Protein AF-A0AAJ2GYQ5-F1 (afdb_monomer_lite)

Foldseek 3Di:
DPVLLVVLVCLLVVLVVCLVVCCVPQVRCVDPVNVVSVVSNVVSVVSNVVCQVPPPDHPDPPCVCVDPVVVVVVVLVVVVVCVVVVCLVVVLVCCCVVVVDDPVVSVVVNVVVVVVCVVCVVVLVVCVVVDPVVVVSVVVVVD

Organism: NCBI:txid1538159

Structure (mmCIF, N/CA/C/O backbone):
data_AF-A0AAJ2GYQ5-F1
#
_entry.id   AF-A0AAJ2GYQ5-F1
#
loop_
_atom_site.group_PDB
_atom_site.id
_atom_site.type_symbol
_atom_site.label_atom_id
_atom_site.label_alt_id
_atom_site.label_comp_id
_atom_site.label_asym_id
_atom_site.label_entity_id
_atom_site.label_seq_id
_atom_site.pdbx_PDB_ins_code
_atom_site.Cartn_x
_atom_site.Cartn_y
_atom_site.Cartn_z
_atom_site.occupancy
_atom_site.B_iso_or_equiv
_atom_site.auth_seq_id
_atom_site.auth_comp_id
_atom_site.auth_asym_id
_atom_site.auth_atom_id
_atom_site.pdbx_PDB_model_num
ATOM 1 N N . ILE A 1 1 ? -6.997 8.393 22.843 1.00 63.19 1 ILE A N 1
ATOM 2 C CA . ILE A 1 1 ? -6.495 7.799 21.579 1.00 63.19 1 ILE A CA 1
ATOM 3 C C . ILE A 1 1 ? -5.819 6.484 21.944 1.00 63.19 1 ILE A C 1
ATOM 5 O O . ILE A 1 1 ? -5.007 6.488 22.861 1.00 63.19 1 ILE A O 1
ATOM 9 N N . ASP A 1 2 ? -6.197 5.369 21.318 1.00 78.94 2 ASP A N 1
ATOM 10 C CA . ASP A 1 2 ? -5.675 4.031 21.643 1.00 78.94 2 ASP A CA 1
ATOM 11 C C . ASP A 1 2 ? -4.278 3.803 21.036 1.00 78.94 2 ASP A C 1
ATOM 13 O O . ASP A 1 2 ? -4.109 3.121 20.031 1.00 78.94 2 ASP A O 1
ATOM 17 N N . TRP A 1 3 ? -3.252 4.413 21.632 1.00 81.00 3 TRP A N 1
ATOM 18 C CA . TRP A 1 3 ? -1.881 4.382 21.103 1.00 81.00 3 TRP A CA 1
ATOM 19 C C . TRP A 1 3 ? -1.329 2.961 20.911 1.00 81.00 3 TRP A C 1
ATOM 21 O O . TRP A 1 3 ? -0.542 2.703 20.003 1.00 81.00 3 TRP A O 1
ATOM 31 N N . LEU A 1 4 ? -1.778 2.021 21.744 1.00 83.56 4 LEU A N 1
ATOM 32 C CA . LEU A 1 4 ? -1.356 0.625 21.6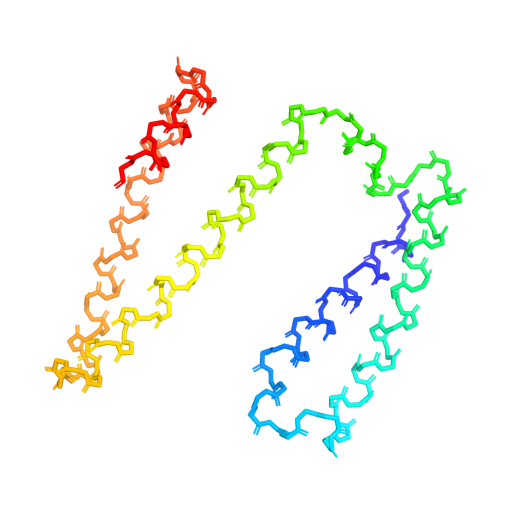95 1.00 83.56 4 LEU A CA 1
ATOM 33 C C . LEU A 1 4 ? -2.037 -0.127 20.540 1.00 83.56 4 LEU A C 1
ATOM 35 O O . LEU A 1 4 ? -1.386 -0.916 19.854 1.00 83.56 4 LEU A O 1
ATOM 39 N N . GLY A 1 5 ? -3.311 0.164 20.260 1.00 83.88 5 GLY A N 1
ATOM 40 C CA . GLY A 1 5 ? -3.981 -0.281 19.034 1.00 83.88 5 GLY A CA 1
ATOM 41 C C . GLY A 1 5 ? -3.292 0.236 17.765 1.00 83.88 5 GLY A C 1
ATOM 42 O O . GLY A 1 5 ? -3.093 -0.523 16.820 1.00 83.88 5 GLY A O 1
ATOM 43 N N . LEU A 1 6 ? -2.849 1.499 17.763 1.00 86.88 6 LEU A N 1
ATOM 44 C CA . LEU A 1 6 ? -2.128 2.085 16.626 1.00 86.88 6 LEU A CA 1
ATOM 45 C C . LEU A 1 6 ? -0.762 1.419 16.410 1.00 86.88 6 LEU A C 1
ATOM 47 O O . LEU A 1 6 ? -0.425 1.043 15.290 1.00 86.88 6 LEU A O 1
ATOM 51 N N . ALA A 1 7 ? 0.011 1.247 17.486 1.00 89.44 7 ALA A N 1
ATOM 52 C CA . ALA A 1 7 ? 1.333 0.629 17.423 1.00 89.44 7 ALA A CA 1
ATOM 53 C C . ALA A 1 7 ? 1.260 -0.842 16.984 1.00 89.44 7 ALA A C 1
ATOM 55 O O . ALA A 1 7 ? 2.035 -1.267 16.131 1.00 89.44 7 ALA A O 1
ATOM 56 N N . SER A 1 8 ? 0.301 -1.607 17.517 1.00 89.38 8 SER A N 1
ATOM 57 C CA . SER A 1 8 ? 0.092 -3.008 17.119 1.00 89.38 8 SER A CA 1
ATOM 58 C C . SER A 1 8 ? -0.361 -3.142 15.663 1.00 89.38 8 SER A C 1
ATOM 60 O O . SER A 1 8 ? 0.131 -4.024 14.967 1.00 89.38 8 SER A O 1
ATOM 62 N N . MET A 1 9 ? -1.216 -2.238 15.168 1.00 90.81 9 MET A N 1
ATOM 63 C CA . MET A 1 9 ? -1.588 -2.175 13.750 1.00 90.81 9 MET A CA 1
ATOM 64 C C . MET A 1 9 ? -0.375 -1.903 12.855 1.00 90.81 9 MET A C 1
ATOM 66 O O . MET A 1 9 ? -0.170 -2.608 11.870 1.00 90.81 9 MET A O 1
ATOM 70 N N . ALA A 1 10 ? 0.418 -0.882 13.191 1.00 91.38 10 ALA A N 1
ATOM 71 C CA . ALA A 1 10 ? 1.586 -0.496 12.409 1.00 91.38 10 ALA A CA 1
ATOM 72 C C . ALA A 1 10 ? 2.626 -1.625 12.357 1.00 91.38 10 ALA A C 1
ATOM 74 O O . ALA A 1 10 ? 3.139 -1.932 11.284 1.00 91.38 10 ALA A O 1
ATOM 75 N N . LEU A 1 11 ? 2.882 -2.282 13.494 1.00 93.25 11 LEU A N 1
ATOM 76 C CA . LEU A 1 11 ? 3.779 -3.435 13.564 1.00 93.25 11 LEU A CA 1
ATOM 77 C C . LEU A 1 11 ? 3.240 -4.628 12.776 1.00 93.25 11 LEU A C 1
ATOM 79 O O . LEU A 1 11 ? 3.977 -5.218 11.996 1.00 93.25 11 LEU A O 1
ATOM 83 N N . PHE A 1 12 ? 1.956 -4.961 12.926 1.00 93.38 12 PHE A N 1
ATOM 84 C CA . PHE A 1 12 ? 1.341 -6.059 12.184 1.00 93.38 12 PHE A CA 1
ATOM 85 C C . PHE A 1 12 ? 1.433 -5.847 10.667 1.00 93.38 12 PHE A C 1
ATOM 87 O O . PHE A 1 12 ? 1.945 -6.713 9.960 1.00 93.38 12 PHE A O 1
ATOM 94 N N . LEU A 1 13 ? 0.968 -4.695 10.172 1.00 93.62 13 LEU A N 1
ATOM 95 C CA . LEU A 1 13 ? 0.959 -4.398 8.738 1.00 93.62 13 LEU A CA 1
ATOM 96 C C . LEU A 1 13 ? 2.376 -4.241 8.178 1.00 93.62 13 LEU A C 1
ATOM 98 O O . LEU A 1 13 ? 2.645 -4.729 7.085 1.00 93.62 13 LEU A O 1
ATOM 102 N N . GLY A 1 14 ? 3.288 -3.620 8.932 1.00 93.31 14 GLY A N 1
ATOM 103 C CA . GLY A 1 14 ? 4.686 -3.465 8.531 1.00 93.31 14 GLY A CA 1
ATOM 104 C C . GLY A 1 14 ? 5.422 -4.801 8.437 1.00 93.31 14 GLY A C 1
ATOM 105 O O . GLY A 1 14 ? 6.084 -5.064 7.436 1.00 93.31 14 GLY A O 1
ATOM 106 N N . CYS A 1 15 ? 5.261 -5.682 9.431 1.00 93.25 15 CYS A N 1
ATOM 107 C CA . CYS A 1 15 ? 5.826 -7.031 9.379 1.00 93.25 15 CYS A CA 1
ATOM 108 C C . CYS A 1 15 ? 5.221 -7.845 8.232 1.00 93.25 15 CYS A C 1
ATOM 110 O O . CYS A 1 15 ? 5.959 -8.511 7.513 1.00 93.25 15 CYS A O 1
ATOM 112 N N . LEU A 1 16 ? 3.901 -7.772 8.028 1.00 92.56 16 LEU A N 1
ATOM 113 C CA . LEU A 1 16 ? 3.234 -8.474 6.932 1.00 92.56 16 LEU A CA 1
ATOM 114 C C . LEU A 1 16 ? 3.759 -8.014 5.567 1.00 92.56 16 LEU A C 1
ATOM 116 O O . LEU A 1 16 ? 4.071 -8.854 4.728 1.00 92.56 16 LEU A O 1
ATOM 120 N N . GLN A 1 17 ? 3.895 -6.701 5.363 1.00 92.12 17 GLN A N 1
ATOM 121 C CA . GLN A 1 17 ? 4.467 -6.147 4.139 1.00 92.12 17 GLN A CA 1
ATOM 122 C C . GLN A 1 17 ? 5.910 -6.628 3.933 1.00 92.12 17 GLN A C 1
ATOM 124 O O . GLN A 1 17 ? 6.232 -7.132 2.864 1.00 92.12 17 GLN A O 1
ATOM 129 N N . PHE A 1 18 ? 6.757 -6.548 4.963 1.00 91.06 18 PHE A N 1
ATOM 130 C CA . PHE A 1 18 ? 8.153 -6.984 4.883 1.00 91.06 18 PHE A CA 1
ATOM 131 C C . PHE A 1 18 ? 8.294 -8.466 4.503 1.00 91.06 18 PHE A C 1
ATOM 133 O O . PHE A 1 18 ? 9.101 -8.810 3.645 1.00 91.06 18 PHE A O 1
ATOM 14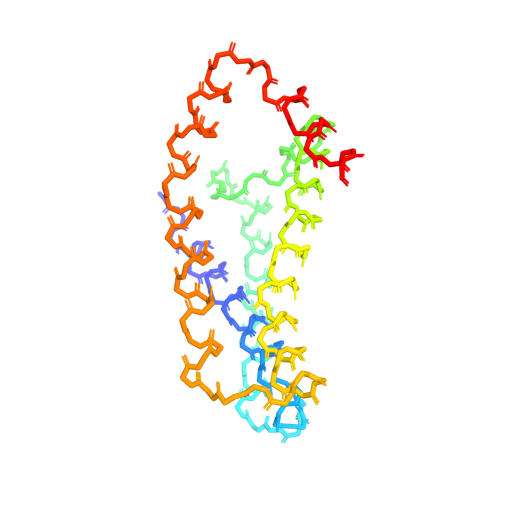0 N N . ILE A 1 19 ? 7.482 -9.340 5.106 1.00 90.38 19 ILE A N 1
ATOM 141 C CA . ILE A 1 19 ? 7.486 -10.780 4.805 1.00 90.38 19 ILE A CA 1
ATOM 142 C C . ILE A 1 19 ? 7.072 -11.038 3.352 1.00 90.38 19 ILE A C 1
ATOM 144 O O . ILE A 1 19 ? 7.631 -11.925 2.715 1.00 90.38 19 ILE A O 1
ATOM 148 N N . LEU A 1 20 ? 6.099 -10.289 2.825 1.00 89.62 20 LEU A N 1
ATOM 149 C CA . LEU A 1 20 ? 5.628 -10.457 1.448 1.00 89.62 20 LEU A CA 1
ATOM 150 C C . LEU A 1 20 ? 6.613 -9.903 0.412 1.00 89.62 20 LEU A C 1
ATOM 152 O O . LEU A 1 20 ? 6.785 -10.523 -0.635 1.00 89.62 20 LEU A O 1
ATOM 156 N N . ASP A 1 21 ? 7.260 -8.776 0.708 1.00 87.69 21 ASP A N 1
ATOM 157 C CA . ASP A 1 21 ? 8.209 -8.131 -0.204 1.00 87.69 21 ASP A CA 1
ATOM 158 C C . ASP A 1 21 ? 9.543 -8.896 -0.266 1.00 87.69 21 ASP A C 1
ATOM 160 O O . ASP A 1 21 ? 10.077 -9.134 -1.349 1.00 87.69 21 ASP A O 1
ATOM 164 N N . GLU A 1 22 ? 10.072 -9.319 0.886 1.00 87.12 22 GLU A N 1
ATOM 165 C CA . GLU A 1 22 ? 11.400 -9.939 0.985 1.00 87.12 22 GLU A CA 1
ATOM 166 C C . GLU A 1 22 ? 11.346 -11.481 1.020 1.00 87.12 22 GLU A C 1
ATOM 168 O O . GLU A 1 22 ? 12.333 -12.158 0.726 1.00 87.12 22 GLU A O 1
ATOM 173 N N . GLY A 1 23 ? 10.174 -12.061 1.301 1.00 85.38 23 GLY A N 1
ATOM 174 C CA . GLY A 1 23 ? 9.935 -13.508 1.329 1.00 85.38 23 GLY A CA 1
ATOM 175 C C . GLY A 1 23 ? 10.435 -14.255 0.092 1.00 85.38 23 GLY A C 1
ATOM 176 O O . GLY A 1 23 ? 11.232 -15.183 0.242 1.00 85.38 23 GLY A O 1
ATOM 177 N N . PRO A 1 24 ? 10.048 -13.838 -1.131 1.00 83.19 24 PRO A N 1
ATOM 178 C CA . PRO A 1 24 ? 10.508 -14.476 -2.363 1.00 83.19 24 PRO A CA 1
ATOM 179 C C . PRO A 1 24 ? 12.024 -14.410 -2.579 1.00 83.19 24 PRO A C 1
ATOM 181 O O . PRO A 1 24 ? 12.558 -15.201 -3.352 1.00 83.19 24 PRO A O 1
ATOM 184 N N . ARG A 1 25 ? 12.708 -13.452 -1.944 1.00 82.56 25 ARG A N 1
ATOM 185 C CA . ARG A 1 25 ? 14.135 -13.188 -2.138 1.00 82.56 25 ARG A CA 1
ATOM 186 C C . ARG A 1 25 ? 15.022 -13.938 -1.143 1.00 82.56 25 ARG A C 1
ATOM 188 O O . ARG A 1 25 ? 16.112 -14.346 -1.528 1.00 82.56 25 ARG A O 1
ATOM 195 N N . ASN A 1 26 ? 14.549 -14.142 0.089 1.00 81.69 26 ASN A N 1
ATOM 196 C CA . ASN A 1 26 ? 15.333 -14.715 1.192 1.00 81.69 26 ASN A CA 1
ATOM 197 C C . ASN A 1 26 ? 14.799 -16.087 1.653 1.00 81.69 26 ASN A C 1
ATOM 199 O O . ASN A 1 26 ? 14.772 -16.374 2.845 1.00 81.69 26 ASN A O 1
ATOM 203 N N . ASP A 1 27 ? 14.330 -16.931 0.727 1.00 82.44 27 ASP A N 1
ATOM 204 C CA . ASP A 1 27 ? 13.828 -18.286 1.028 1.00 82.44 27 ASP A CA 1
ATOM 205 C C . ASP A 1 27 ? 12.765 -18.330 2.154 1.00 82.44 27 ASP A C 1
ATOM 207 O O . ASP A 1 27 ? 12.676 -19.275 2.943 1.00 82.44 27 ASP A O 1
ATOM 211 N N . TRP A 1 28 ? 11.905 -17.307 2.212 1.00 83.31 28 TRP A N 1
ATOM 212 C CA . TRP A 1 28 ? 10.759 -17.222 3.120 1.00 83.31 28 TRP A CA 1
ATOM 213 C C . TRP A 1 28 ? 11.123 -17.434 4.600 1.00 83.31 28 TRP A C 1
ATOM 215 O O . TRP A 1 28 ? 11.764 -16.594 5.215 1.00 83.31 28 TRP A O 1
ATOM 225 N N . LEU A 1 29 ? 10.664 -18.531 5.209 1.00 78.00 29 LEU A N 1
ATOM 226 C CA . LEU A 1 29 ? 10.796 -18.802 6.645 1.00 78.00 29 LEU A CA 1
ATOM 227 C C . LEU A 1 29 ? 12.161 -19.383 7.031 1.00 78.00 29 LEU A C 1
ATOM 229 O O . LEU A 1 29 ? 12.407 -19.604 8.216 1.00 78.00 29 LEU A O 1
ATOM 233 N N . THR A 1 30 ? 13.022 -19.670 6.055 1.00 78.19 30 THR A N 1
ATOM 234 C CA . THR A 1 30 ? 14.373 -20.168 6.321 1.00 78.19 30 THR A CA 1
ATOM 235 C C . THR A 1 30 ? 15.290 -19.049 6.814 1.00 78.19 30 THR A C 1
ATOM 237 O O . THR A 1 30 ? 16.194 -19.308 7.608 1.00 78.19 30 THR A O 1
ATOM 240 N N . ASP A 1 31 ? 15.024 -17.803 6.420 1.00 86.12 31 ASP A N 1
ATOM 241 C CA . ASP A 1 31 ? 15.765 -16.645 6.903 1.00 86.12 31 ASP A CA 1
ATOM 242 C C . ASP A 1 31 ? 15.328 -16.227 8.319 1.00 86.12 31 ASP A C 1
ATOM 244 O O . ASP A 1 31 ? 14.142 -16.069 8.635 1.00 86.12 31 ASP A O 1
ATOM 248 N N . HIS A 1 32 ? 16.316 -16.018 9.192 1.00 84.69 32 HIS A N 1
ATOM 249 C CA . HIS A 1 32 ? 16.088 -15.647 10.587 1.00 84.69 32 HIS A CA 1
ATOM 250 C C . HIS A 1 32 ? 15.362 -14.304 10.740 1.00 84.69 32 HIS A C 1
ATOM 252 O O . HIS A 1 32 ? 14.559 -14.156 11.664 1.00 84.69 32 HIS A O 1
ATOM 258 N N . ALA A 1 33 ? 15.604 -13.332 9.857 1.00 85.00 33 ALA A N 1
ATOM 259 C CA . ALA A 1 33 ? 14.950 -12.030 9.914 1.00 85.00 33 ALA A CA 1
ATOM 260 C C . ALA A 1 33 ? 13.461 -12.136 9.561 1.00 85.00 33 ALA A C 1
ATOM 262 O O . ALA A 1 33 ? 12.627 -11.546 10.252 1.00 85.00 33 ALA A O 1
ATOM 263 N N . ILE A 1 34 ? 13.109 -12.930 8.544 1.00 87.44 34 ILE A N 1
ATOM 264 C CA . ILE A 1 34 ? 11.707 -13.155 8.159 1.00 87.44 34 ILE A CA 1
ATOM 265 C C . ILE A 1 34 ? 10.971 -13.939 9.245 1.00 87.44 34 ILE A C 1
ATOM 267 O O . ILE A 1 34 ? 9.840 -13.596 9.584 1.00 87.44 34 ILE A O 1
ATOM 271 N N . LEU A 1 35 ? 11.613 -14.943 9.847 1.00 88.81 35 LEU A N 1
ATOM 272 C CA . LEU A 1 35 ? 11.023 -15.708 10.945 1.00 88.81 35 LEU A CA 1
ATOM 273 C C . LEU A 1 35 ? 10.737 -14.813 12.164 1.00 88.81 35 LEU A C 1
ATOM 275 O O . LEU A 1 35 ? 9.642 -14.867 12.729 1.00 88.81 35 LEU A O 1
ATOM 279 N N . ILE A 1 36 ? 11.678 -13.937 12.541 1.00 89.69 36 ILE A N 1
ATOM 280 C CA . ILE A 1 36 ? 11.472 -12.957 13.621 1.00 89.69 36 ILE A CA 1
ATOM 281 C C . ILE A 1 36 ? 10.326 -11.999 13.268 1.00 89.69 36 ILE A C 1
ATOM 283 O O . ILE A 1 36 ? 9.432 -11.785 14.091 1.00 89.69 36 ILE A O 1
ATOM 287 N N . ALA A 1 37 ? 10.310 -11.460 12.044 1.00 89.81 37 ALA A N 1
ATOM 288 C CA . ALA A 1 37 ? 9.235 -10.588 11.574 1.00 89.81 37 ALA A CA 1
ATOM 289 C C . ALA A 1 37 ? 7.873 -11.301 11.578 1.00 89.81 37 ALA A C 1
ATOM 291 O O . ALA A 1 37 ? 6.869 -10.695 11.945 1.00 89.81 37 ALA A O 1
ATOM 292 N N . PHE A 1 38 ? 7.833 -12.592 11.245 1.00 91.00 38 PHE A N 1
ATOM 293 C CA . PHE A 1 38 ? 6.624 -13.410 11.285 1.00 91.00 38 PHE A CA 1
ATOM 294 C C . PHE A 1 38 ? 6.092 -13.561 12.710 1.00 91.00 38 PHE A C 1
ATOM 296 O O . PHE A 1 38 ? 4.911 -13.313 12.949 1.00 91.00 38 PHE A O 1
ATOM 303 N N . ILE A 1 39 ? 6.953 -13.882 13.681 1.00 92.75 39 ILE A N 1
ATOM 304 C CA . ILE A 1 39 ? 6.546 -13.989 15.090 1.00 92.75 39 ILE A CA 1
ATOM 305 C C . ILE A 1 39 ? 6.026 -12.641 15.605 1.00 92.75 39 ILE A C 1
ATOM 307 O O . ILE A 1 39 ? 4.939 -12.583 16.184 1.00 92.75 39 ILE A O 1
ATOM 311 N N . ILE A 1 40 ? 6.762 -11.549 15.364 1.00 92.81 40 ILE A N 1
ATOM 312 C CA . ILE A 1 40 ? 6.350 -10.198 15.780 1.00 92.81 40 ILE A CA 1
ATOM 313 C C . ILE A 1 40 ? 5.026 -9.813 15.114 1.00 92.81 40 ILE A C 1
ATOM 315 O O . ILE A 1 40 ? 4.135 -9.282 15.783 1.00 92.81 40 ILE A O 1
ATOM 319 N N . GLY A 1 41 ? 4.871 -10.118 13.825 1.00 92.75 41 GLY A N 1
ATOM 320 C CA . GLY A 1 41 ? 3.655 -9.877 13.059 1.00 92.75 41 GLY A CA 1
ATOM 321 C C . GLY A 1 41 ? 2.456 -10.626 13.633 1.00 92.75 41 GLY A C 1
ATOM 322 O O . GLY A 1 41 ? 1.421 -10.010 13.874 1.00 92.75 41 GLY A O 1
ATOM 323 N N . VAL A 1 42 ? 2.598 -11.921 13.936 1.00 93.62 42 VAL A N 1
ATOM 324 C CA . VAL A 1 42 ? 1.529 -12.745 14.527 1.00 93.62 42 VAL A CA 1
ATOM 325 C C . VAL A 1 42 ? 1.131 -12.231 15.911 1.00 93.62 42 VAL A C 1
ATOM 327 O O . VAL A 1 42 ? -0.057 -12.044 16.175 1.00 93.62 42 VAL A O 1
ATOM 330 N N . VAL A 1 43 ? 2.097 -11.940 16.789 1.00 93.69 43 VAL A N 1
ATOM 331 C CA . VAL A 1 43 ? 1.803 -11.402 18.130 1.00 93.69 43 VAL A CA 1
ATOM 332 C C . VAL A 1 43 ? 1.106 -10.043 18.027 1.00 93.69 43 VAL A C 1
ATOM 334 O O . VAL A 1 43 ? 0.092 -9.810 18.688 1.00 93.69 43 VAL A O 1
ATOM 337 N N . SER A 1 44 ? 1.599 -9.162 17.153 1.00 91.25 44 SER A N 1
ATOM 338 C CA . SER A 1 44 ? 1.006 -7.840 16.925 1.00 91.25 44 SER A CA 1
ATOM 339 C C . SER A 1 44 ? -0.402 -7.943 16.337 1.00 91.25 44 SER A C 1
ATOM 341 O O . SER A 1 44 ? -1.277 -7.184 16.749 1.00 91.25 44 SER A O 1
ATOM 343 N N . ALA A 1 45 ? -0.659 -8.914 15.452 1.00 91.12 45 ALA A N 1
ATOM 344 C CA . ALA A 1 45 ? -1.985 -9.186 14.899 1.00 91.12 45 ALA A CA 1
ATOM 345 C C . ALA A 1 45 ? -2.982 -9.566 15.997 1.00 91.12 45 ALA A C 1
ATOM 347 O O . ALA A 1 45 ? -4.064 -8.986 16.081 1.00 91.12 45 ALA A O 1
ATOM 348 N N . VAL A 1 46 ? -2.611 -10.509 16.872 1.00 91.81 46 VAL A N 1
ATOM 349 C CA . VAL A 1 46 ? -3.473 -10.962 17.975 1.00 91.81 46 VAL A CA 1
ATOM 350 C C . VAL A 1 46 ? -3.812 -9.797 18.905 1.00 91.81 46 VAL A C 1
ATOM 352 O O . VAL A 1 46 ? -4.982 -9.596 19.235 1.00 91.81 46 VAL A O 1
ATOM 355 N N . ILE A 1 47 ? -2.813 -8.987 19.274 1.00 88.38 47 ILE A N 1
ATOM 356 C CA . ILE A 1 47 ? -3.011 -7.795 20.111 1.00 88.38 47 ILE A CA 1
ATOM 357 C C . ILE A 1 47 ? -3.931 -6.786 19.411 1.00 88.38 47 ILE A C 1
ATOM 359 O O . ILE A 1 47 ? -4.852 -6.261 20.041 1.00 88.38 47 ILE A O 1
ATOM 363 N N . PHE A 1 48 ? -3.712 -6.540 18.117 1.00 87.88 48 PHE A N 1
ATOM 364 C CA . PHE A 1 48 ? -4.506 -5.612 17.320 1.00 87.88 48 PHE A CA 1
ATOM 365 C C . PHE A 1 48 ? -5.977 -6.043 17.238 1.00 87.88 48 PHE A C 1
ATOM 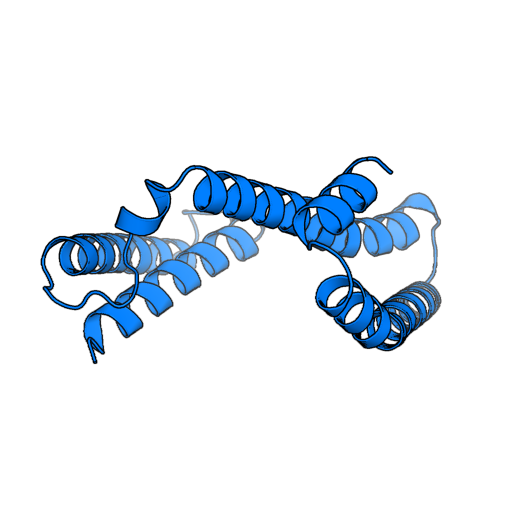367 O O . PHE A 1 48 ? -6.860 -5.256 17.584 1.00 87.88 48 PHE A O 1
ATOM 374 N N . PHE A 1 49 ? -6.260 -7.294 16.858 1.00 87.31 49 PHE A N 1
ATOM 375 C CA . PHE A 1 49 ? -7.634 -7.801 16.768 1.00 87.31 49 PHE A CA 1
ATOM 376 C C . PHE A 1 49 ? -8.320 -7.821 18.134 1.00 87.31 49 PHE A C 1
ATOM 378 O O . PHE A 1 49 ? -9.446 -7.336 18.257 1.00 87.31 49 PHE A O 1
ATOM 385 N N . TYR A 1 50 ? -7.636 -8.296 19.180 1.00 87.12 50 TYR A N 1
ATOM 386 C CA . TYR A 1 50 ? -8.179 -8.290 20.538 1.00 87.12 50 TYR A CA 1
ATOM 387 C C . TYR A 1 50 ? -8.578 -6.878 20.985 1.00 87.12 50 TYR A C 1
ATOM 389 O O . TYR A 1 50 ? -9.676 -6.665 21.511 1.00 87.12 50 TYR A O 1
ATOM 397 N N . ARG A 1 51 ? -7.714 -5.886 20.734 1.00 84.06 51 ARG A N 1
ATOM 398 C CA . ARG A 1 51 ? -7.978 -4.490 21.093 1.00 84.06 51 ARG A CA 1
ATOM 399 C C . ARG A 1 51 ? -9.101 -3.887 20.247 1.00 84.06 51 ARG A C 1
ATOM 401 O O . ARG A 1 51 ? -9.939 -3.171 20.787 1.00 84.06 51 ARG A O 1
ATOM 408 N N . CYS A 1 52 ? -9.158 -4.220 18.961 1.00 82.62 52 CYS A N 1
ATOM 409 C CA . CYS A 1 52 ? -10.183 -3.746 18.035 1.00 82.62 52 CYS A CA 1
ATOM 410 C C . CYS A 1 52 ? -11.602 -4.196 18.440 1.00 82.62 52 CYS A C 1
ATOM 412 O O . CYS A 1 52 ? -12.544 -3.418 18.304 1.00 82.62 52 CYS A O 1
ATOM 414 N N . PHE A 1 53 ? -11.752 -5.404 18.998 1.00 80.06 53 PHE A N 1
ATOM 415 C CA . PHE A 1 53 ? -13.047 -5.908 19.478 1.00 80.06 53 PHE A CA 1
ATOM 416 C C . PHE A 1 53 ? -13.389 -5.518 20.924 1.00 80.06 53 PHE A C 1
ATOM 418 O O . PHE A 1 53 ? -14.567 -5.399 21.250 1.00 80.06 53 PHE A O 1
ATOM 425 N N . THR A 1 54 ? -12.390 -5.328 21.790 1.00 78.88 54 THR A N 1
ATOM 426 C CA . THR A 1 54 ? -12.615 -5.112 23.234 1.00 78.88 54 THR A CA 1
ATOM 427 C C . THR A 1 54 ? -12.729 -3.632 23.614 1.00 78.88 54 THR A C 1
ATOM 429 O O . THR A 1 54 ? -13.385 -3.294 24.598 1.00 78.88 54 THR A O 1
ATOM 432 N N . ASN A 1 55 ? -12.072 -2.728 22.881 1.00 76.31 55 ASN A N 1
ATOM 433 C CA . ASN A 1 55 ? -11.971 -1.327 23.289 1.00 76.31 55 ASN A CA 1
ATOM 434 C C . ASN A 1 55 ? -13.244 -0.531 22.908 1.00 76.31 55 ASN A C 1
ATOM 436 O O . ASN A 1 55 ? -13.696 -0.657 21.772 1.00 76.31 55 ASN A O 1
ATOM 440 N N . PRO A 1 56 ? -13.810 0.332 23.784 1.00 64.88 56 PRO A N 1
ATOM 441 C CA . PRO A 1 56 ? -15.018 1.113 23.476 1.00 64.88 56 PRO A CA 1
ATOM 442 C C . PRO A 1 56 ? -14.833 2.148 22.358 1.00 64.88 56 PRO A C 1
ATOM 444 O O . PRO A 1 56 ? -15.792 2.503 21.680 1.00 64.88 56 PRO A O 1
ATOM 447 N N . ASN A 1 57 ? -13.600 2.630 22.164 1.00 68.31 57 ASN A N 1
ATOM 448 C CA . ASN A 1 57 ? -13.221 3.570 21.106 1.00 68.31 57 ASN A CA 1
ATOM 449 C C . ASN A 1 57 ? -12.073 2.978 20.268 1.00 68.31 57 ASN A C 1
ATOM 451 O O . ASN A 1 57 ? -10.927 3.422 20.405 1.00 68.31 57 ASN A O 1
ATOM 455 N N . PRO A 1 58 ? -12.341 1.946 19.448 1.00 70.81 58 PRO A N 1
ATOM 456 C CA . PRO A 1 58 ? -11.310 1.327 18.632 1.00 70.81 58 PRO A CA 1
ATOM 457 C C . PRO A 1 58 ? -10.891 2.286 17.511 1.00 70.81 58 PRO A C 1
ATOM 459 O O . PRO A 1 58 ? -11.723 2.992 16.942 1.00 70.81 58 PRO A O 1
ATOM 462 N N . ILE A 1 59 ? -9.598 2.302 17.171 1.00 71.81 59 ILE A N 1
ATOM 463 C CA . ILE A 1 59 ? -9.079 3.138 16.070 1.00 71.81 59 ILE A CA 1
ATOM 464 C C . ILE A 1 59 ? -9.687 2.722 14.732 1.00 71.81 59 ILE A C 1
ATOM 466 O O . ILE A 1 59 ? -10.049 3.570 13.921 1.00 71.81 59 ILE A O 1
ATOM 470 N N . ILE A 1 60 ? -9.814 1.414 14.512 1.00 73.81 60 ILE A N 1
ATOM 471 C CA . ILE A 1 60 ? -10.493 0.851 13.349 1.00 73.81 60 ILE A CA 1
ATOM 472 C C . ILE A 1 60 ? -11.792 0.233 13.835 1.00 73.81 60 ILE A C 1
ATOM 474 O O . ILE A 1 60 ? -11.786 -0.694 14.638 1.00 73.81 60 ILE A O 1
ATOM 478 N N . ASN A 1 61 ? -12.913 0.735 13.330 1.00 78.12 61 ASN A N 1
ATOM 479 C CA . ASN A 1 61 ? -14.213 0.156 13.613 1.00 78.12 61 ASN A CA 1
ATOM 480 C C . ASN A 1 61 ? -14.576 -0.855 12.517 1.00 78.12 61 ASN A C 1
ATOM 482 O O . ASN A 1 61 ? -15.125 -0.497 11.473 1.00 78.12 61 ASN A O 1
ATOM 486 N N . LEU A 1 62 ? -14.290 -2.136 12.765 1.00 77.69 62 LEU A N 1
ATOM 487 C CA . LEU A 1 62 ? -14.610 -3.228 11.834 1.00 77.69 62 LEU A CA 1
ATOM 488 C C . LEU A 1 62 ? -16.119 -3.370 11.569 1.00 77.69 62 LEU A C 1
ATOM 490 O O . LEU A 1 62 ? -16.516 -3.943 10.557 1.00 77.69 62 LEU A O 1
ATOM 494 N N . ARG A 1 63 ? -16.983 -2.800 12.422 1.00 76.44 63 ARG A N 1
ATOM 495 C CA . ARG A 1 63 ? -18.442 -2.828 12.241 1.00 76.44 63 ARG A CA 1
ATOM 496 C C . ARG A 1 63 ? -18.897 -2.012 11.022 1.00 76.44 63 ARG A C 1
ATOM 498 O O . ARG A 1 63 ? -19.989 -2.252 10.517 1.00 76.44 63 ARG A O 1
ATOM 505 N N . ILE A 1 64 ? -18.062 -1.106 10.497 1.00 79.81 64 ILE A N 1
ATOM 506 C CA . ILE A 1 64 ? -18.355 -0.333 9.275 1.00 79.81 64 ILE A CA 1
ATOM 507 C C . ILE A 1 64 ? -18.437 -1.248 8.039 1.00 79.81 64 ILE A C 1
ATOM 509 O O . ILE A 1 64 ? -19.248 -0.992 7.149 1.00 79.81 64 ILE A O 1
ATOM 513 N N . PHE A 1 65 ? -17.707 -2.371 8.020 1.00 79.62 65 PHE A N 1
ATOM 514 C CA . PHE A 1 65 ? -17.811 -3.387 6.961 1.00 79.62 65 PHE A CA 1
ATOM 515 C C . PHE A 1 65 ? -19.182 -4.084 6.903 1.00 79.62 65 PHE A C 1
ATOM 517 O O . PHE A 1 65 ? -19.499 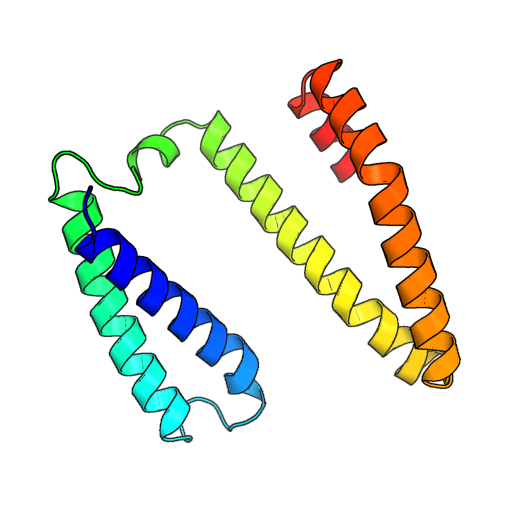-4.754 5.922 1.00 79.62 65 PHE A O 1
ATOM 524 N N . TYR A 1 66 ? -20.050 -3.901 7.902 1.00 81.69 66 TYR A N 1
ATOM 525 C CA . TYR A 1 66 ? -21.438 -4.354 7.796 1.00 81.69 66 TYR A CA 1
ATOM 526 C C . TYR A 1 66 ? -22.239 -3.536 6.765 1.00 81.69 66 TYR A C 1
ATOM 528 O O . TYR A 1 66 ? -23.220 -4.014 6.196 1.00 81.69 66 TYR A O 1
ATOM 536 N N . ASN A 1 67 ? -21.818 -2.301 6.475 1.00 87.88 67 ASN A N 1
ATOM 537 C CA . ASN A 1 67 ? -22.449 -1.486 5.449 1.00 87.88 67 ASN A CA 1
ATOM 538 C C . ASN A 1 67 ? -22.038 -1.977 4.052 1.00 87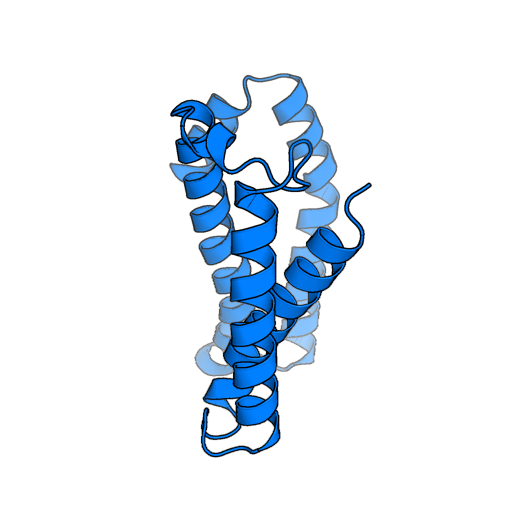.88 67 ASN A C 1
ATOM 540 O O . ASN A 1 67 ? -20.883 -1.851 3.646 1.00 87.88 67 ASN A O 1
ATOM 544 N N . ARG A 1 68 ? -23.012 -2.475 3.281 1.00 82.44 68 ARG A N 1
ATOM 545 C CA . ARG A 1 68 ? -22.800 -2.988 1.917 1.00 82.44 68 ARG A CA 1
ATOM 546 C C . ARG A 1 68 ? -22.106 -1.980 0.995 1.00 82.44 68 ARG A C 1
ATOM 548 O O . ARG A 1 68 ? -21.255 -2.383 0.209 1.00 82.44 68 ARG A O 1
ATOM 555 N N . ASN A 1 69 ? -22.420 -0.687 1.100 1.00 81.94 69 ASN A N 1
ATOM 556 C CA . ASN A 1 69 ? -21.768 0.341 0.279 1.00 81.94 69 ASN A CA 1
ATOM 557 C C . ASN A 1 69 ? -20.283 0.496 0.630 1.00 81.94 69 ASN A C 1
ATOM 559 O O . ASN A 1 69 ? -19.460 0.670 -0.269 1.00 81.94 69 ASN A O 1
ATOM 563 N N . PHE A 1 70 ? -19.938 0.410 1.918 1.00 84.19 70 PHE A N 1
ATOM 564 C CA . PHE A 1 70 ? -18.548 0.478 2.363 1.00 84.19 70 PHE A CA 1
ATOM 565 C C . PHE A 1 70 ? -17.775 -0.753 1.899 1.00 84.19 70 PHE A C 1
ATOM 567 O O . PHE A 1 70 ? -16.742 -0.604 1.263 1.00 84.19 70 PHE A O 1
ATOM 574 N N . SER A 1 71 ? -18.324 -1.952 2.101 1.00 85.94 71 SER A N 1
ATOM 575 C CA . SER A 1 71 ? -17.663 -3.198 1.697 1.00 85.94 71 SER A CA 1
ATOM 576 C C . SER A 1 71 ? -17.452 -3.302 0.190 1.00 85.94 71 SER A C 1
ATOM 578 O O . SER A 1 71 ? -16.367 -3.684 -0.239 1.00 85.94 71 SER A O 1
ATOM 580 N N . ILE A 1 72 ? -18.432 -2.892 -0.626 1.00 86.81 72 ILE A N 1
ATOM 581 C CA . ILE A 1 72 ? -18.243 -2.806 -2.084 1.00 86.81 72 ILE A CA 1
ATOM 582 C C . ILE A 1 72 ? -17.122 -1.815 -2.412 1.00 86.81 72 ILE A C 1
ATOM 584 O O . ILE A 1 72 ? -16.238 -2.142 -3.195 1.00 86.81 72 ILE A O 1
ATOM 588 N N . SER A 1 73 ? -17.122 -0.632 -1.794 1.00 83.88 73 SER A N 1
ATOM 589 C CA . SER A 1 73 ? -16.086 0.378 -2.046 1.00 83.88 73 SER A CA 1
ATOM 590 C C . SER A 1 73 ? -14.694 -0.114 -1.634 1.00 83.88 73 SER A C 1
ATOM 592 O O . SER A 1 73 ? -13.743 0.070 -2.383 1.00 83.88 73 SER A O 1
ATOM 594 N N . SER A 1 74 ? -14.565 -0.794 -0.491 1.00 88.44 74 SER A N 1
ATOM 595 C CA . SER A 1 74 ? -13.302 -1.384 -0.034 1.00 88.44 74 SER A CA 1
ATOM 596 C C . SER A 1 74 ? -12.780 -2.445 -0.999 1.00 88.44 74 SER A C 1
ATOM 598 O O . SER A 1 74 ? -11.596 -2.434 -1.318 1.00 88.44 74 SER A O 1
ATOM 600 N N . VAL A 1 75 ? -13.653 -3.326 -1.500 1.00 89.19 75 VAL A N 1
ATOM 601 C CA . VAL A 1 75 ? -13.277 -4.342 -2.495 1.00 89.19 75 VAL A CA 1
ATOM 602 C C . VAL A 1 75 ? -12.860 -3.689 -3.812 1.00 89.19 75 VAL A C 1
ATOM 604 O O . VAL A 1 75 ? -11.846 -4.075 -4.383 1.00 89.19 75 VAL A O 1
ATOM 607 N N . MET A 1 76 ? -13.586 -2.667 -4.274 1.00 86.50 76 MET A N 1
ATOM 608 C CA . MET A 1 76 ? -13.231 -1.941 -5.498 1.00 86.50 76 MET A CA 1
ATOM 609 C C . MET A 1 76 ? -11.866 -1.261 -5.375 1.00 86.50 76 MET A C 1
ATOM 611 O O . MET A 1 76 ? -11.025 -1.421 -6.255 1.00 86.50 76 MET A O 1
ATOM 615 N N . THR A 1 77 ? -11.603 -0.567 -4.266 1.00 87.25 77 THR A N 1
ATOM 616 C CA . THR A 1 77 ? -10.294 0.054 -4.011 1.00 87.25 77 THR A CA 1
ATOM 617 C C . THR A 1 77 ? -9.186 -0.988 -3.872 1.00 87.25 77 THR A C 1
ATOM 619 O O . THR A 1 77 ? -8.070 -0.752 -4.323 1.00 87.25 77 THR A O 1
ATOM 622 N N . PHE A 1 78 ? -9.481 -2.155 -3.295 1.00 90.50 78 PHE A N 1
ATOM 623 C CA . PHE A 1 78 ? -8.527 -3.259 -3.201 1.00 90.50 78 PHE A CA 1
ATOM 624 C C . PHE A 1 78 ? -8.135 -3.800 -4.584 1.00 90.50 78 PHE A C 1
ATOM 626 O O . PHE A 1 78 ? -6.948 -3.896 -4.890 1.00 90.50 78 PHE A O 1
ATOM 633 N N . VAL A 1 79 ? -9.117 -4.078 -5.449 1.00 90.44 79 VAL A N 1
ATOM 634 C CA . VAL A 1 79 ? -8.880 -4.525 -6.833 1.00 90.44 79 VAL A CA 1
ATOM 635 C C . VAL A 1 79 ? -8.130 -3.459 -7.632 1.00 90.44 79 VAL A C 1
ATOM 637 O O . VAL A 1 79 ? -7.160 -3.779 -8.316 1.00 90.44 79 VAL A O 1
ATOM 640 N N . LEU A 1 80 ? -8.528 -2.190 -7.499 1.00 88.19 80 LEU A N 1
ATOM 641 C CA . LEU A 1 80 ? -7.842 -1.065 -8.132 1.00 88.19 80 LEU A CA 1
ATOM 642 C C . LEU A 1 80 ? -6.384 -0.968 -7.667 1.00 88.19 80 LEU A C 1
ATOM 644 O O . LEU A 1 80 ? -5.500 -0.745 -8.487 1.00 88.19 80 LEU A O 1
ATOM 648 N N . GLY A 1 81 ? -6.124 -1.173 -6.374 1.00 89.12 81 GLY A N 1
ATOM 649 C CA . GLY A 1 81 ? -4.776 -1.206 -5.814 1.00 89.12 81 GLY A CA 1
ATOM 650 C C . GLY A 1 81 ? -3.925 -2.304 -6.448 1.00 89.12 81 GLY A C 1
ATOM 651 O O . GLY A 1 81 ? -2.840 -2.015 -6.947 1.00 89.12 81 GLY A O 1
ATOM 652 N N . ILE A 1 82 ? -4.432 -3.540 -6.505 1.00 90.25 82 ILE A N 1
ATOM 653 C CA . ILE A 1 82 ? -3.728 -4.659 -7.154 1.00 90.25 82 ILE A CA 1
ATOM 654 C C . ILE A 1 82 ? -3.432 -4.337 -8.622 1.00 90.25 82 ILE A C 1
ATOM 656 O O . ILE A 1 82 ? -2.298 -4.507 -9.067 1.00 90.25 82 ILE A O 1
ATOM 660 N N . ALA A 1 83 ? -4.427 -3.846 -9.365 1.00 89.19 83 ALA A N 1
ATOM 661 C CA . ALA A 1 83 ? -4.266 -3.497 -10.773 1.00 89.19 83 ALA A CA 1
ATOM 662 C C . ALA A 1 83 ? -3.225 -2.383 -10.971 1.00 89.19 83 ALA A C 1
ATOM 664 O O . ALA A 1 83 ? -2.353 -2.502 -11.829 1.00 89.19 83 ALA A O 1
ATOM 665 N N . LEU A 1 84 ? -3.273 -1.331 -10.148 1.00 89.31 84 LEU A N 1
ATOM 666 C CA . LEU A 1 84 ? -2.363 -0.191 -10.222 1.00 89.31 84 LEU A CA 1
ATOM 667 C C . LEU A 1 84 ? -0.923 -0.596 -9.890 1.00 89.31 84 LEU A C 1
ATOM 669 O O . LEU A 1 84 ? -0.025 -0.366 -10.697 1.00 89.31 84 LEU A O 1
ATOM 673 N N . TYR A 1 85 ? -0.690 -1.205 -8.724 1.00 88.25 85 TYR A N 1
ATOM 674 C CA . TYR A 1 85 ? 0.658 -1.593 -8.297 1.00 88.25 85 TYR A CA 1
ATOM 675 C C . TYR A 1 85 ? 1.233 -2.698 -9.186 1.00 88.25 85 TYR A C 1
ATOM 677 O O . TYR A 1 85 ? 2.404 -2.633 -9.562 1.00 88.25 85 TYR A O 1
ATOM 685 N N . GLY A 1 86 ? 0.399 -3.658 -9.598 1.00 88.69 86 GLY A N 1
ATOM 686 C CA . GLY A 1 86 ? 0.778 -4.682 -10.568 1.00 88.69 86 GLY A CA 1
ATOM 687 C C . GLY A 1 86 ? 1.192 -4.075 -11.907 1.00 88.69 86 GLY A C 1
ATOM 688 O O . GLY A 1 86 ? 2.243 -4.429 -12.437 1.00 88.69 86 GLY A O 1
ATOM 689 N N . MET A 1 87 ? 0.429 -3.108 -12.429 1.00 88.94 87 MET A N 1
ATOM 690 C CA . MET A 1 87 ? 0.761 -2.422 -13.679 1.00 88.94 87 MET A CA 1
ATOM 691 C C . MET A 1 87 ? 2.050 -1.597 -13.559 1.00 88.94 87 MET A C 1
ATOM 693 O O . MET A 1 87 ? 2.925 -1.686 -14.418 1.00 88.94 87 MET A O 1
ATOM 697 N N . VAL A 1 88 ? 2.210 -0.823 -12.485 1.00 88.81 88 VAL A N 1
ATOM 698 C CA . VAL A 1 88 ? 3.414 -0.003 -12.267 1.00 88.81 88 VAL A CA 1
ATOM 699 C C . VAL A 1 88 ? 4.675 -0.866 -12.167 1.00 88.81 88 VAL A C 1
ATOM 701 O O . VAL A 1 88 ? 5.724 -0.456 -12.658 1.00 88.81 88 VAL A O 1
ATOM 704 N N . TYR A 1 89 ? 4.580 -2.068 -11.596 1.00 88.62 89 TYR A N 1
ATOM 705 C CA . TYR A 1 89 ? 5.699 -3.009 -11.542 1.00 88.62 89 TYR A CA 1
ATOM 706 C C . TYR A 1 89 ? 5.939 -3.734 -12.876 1.00 88.62 89 TYR A C 1
ATOM 708 O O . TYR A 1 89 ? 7.082 -3.871 -13.314 1.00 88.62 89 TYR A O 1
ATOM 716 N N . ILE A 1 90 ? 4.880 -4.184 -13.559 1.00 89.75 90 ILE A N 1
ATOM 717 C CA . ILE A 1 90 ? 5.019 -5.014 -14.764 1.00 89.75 90 ILE A CA 1
ATOM 718 C C . ILE A 1 90 ? 5.497 -4.221 -15.983 1.00 89.75 90 ILE A C 1
ATOM 720 O O . ILE A 1 90 ? 6.223 -4.767 -16.808 1.00 89.75 90 ILE A O 1
ATOM 724 N N . VAL A 1 91 ? 5.134 -2.938 -16.113 1.00 90.88 91 VAL A N 1
ATOM 725 C CA . VAL A 1 91 ? 5.519 -2.110 -17.268 1.00 90.88 91 VAL A CA 1
ATOM 726 C C . VAL A 1 91 ? 7.043 -1.965 -17.405 1.00 90.88 91 VAL A C 1
ATOM 728 O O . VAL A 1 91 ? 7.548 -2.258 -18.489 1.00 90.88 91 VAL A O 1
ATOM 731 N N . PRO A 1 92 ? 7.822 -1.557 -16.381 1.00 89.69 92 PRO A N 1
ATOM 732 C CA . PRO A 1 92 ? 9.275 -1.463 -16.521 1.00 89.69 92 PRO A CA 1
ATOM 733 C C . PRO A 1 92 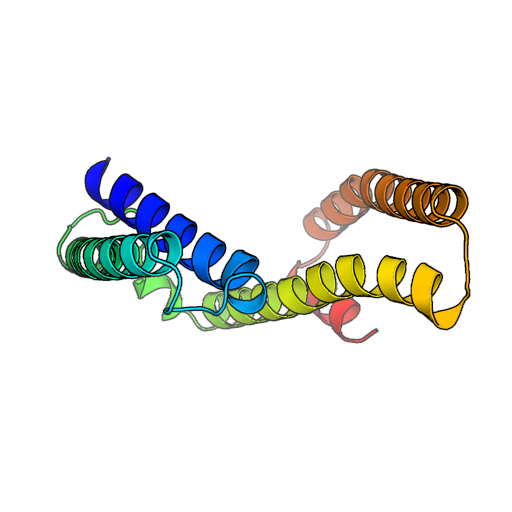? 9.918 -2.833 -16.763 1.00 89.69 92 PRO A C 1
ATOM 735 O O . PRO A 1 92 ? 10.835 -2.931 -17.577 1.00 89.69 92 PRO A O 1
ATOM 738 N N . VAL A 1 93 ? 9.403 -3.896 -16.134 1.00 89.56 93 VAL A N 1
ATOM 739 C CA . VAL A 1 93 ? 9.869 -5.272 -16.374 1.00 89.56 93 VAL A CA 1
ATOM 740 C C . VAL A 1 93 ? 9.627 -5.681 -17.828 1.00 89.56 93 VAL A C 1
ATOM 742 O O . VAL A 1 93 ? 10.536 -6.193 -18.473 1.00 89.56 93 VAL A O 1
ATOM 745 N N . PHE A 1 94 ? 8.451 -5.392 -18.385 1.00 90.62 94 PHE A N 1
ATOM 746 C CA . PHE A 1 94 ? 8.116 -5.658 -19.783 1.00 90.62 94 PHE A CA 1
ATOM 747 C C . PHE A 1 94 ? 8.992 -4.854 -20.755 1.00 90.62 94 PHE A C 1
ATOM 749 O O . PHE A 1 94 ? 9.525 -5.405 -21.720 1.00 90.62 94 PHE A O 1
ATOM 756 N N . LEU A 1 95 ? 9.188 -3.557 -20.496 1.00 89.25 95 LEU A N 1
ATOM 757 C CA . LEU A 1 95 ? 10.032 -2.701 -21.335 1.00 89.25 95 LEU A CA 1
ATOM 758 C C . LEU A 1 95 ? 11.504 -3.144 -21.310 1.00 89.25 95 LEU A C 1
ATOM 760 O O . LEU A 1 95 ? 12.177 -3.100 -22.340 1.00 89.25 95 LEU A O 1
ATOM 764 N N . GLY A 1 96 ? 11.998 -3.610 -20.163 1.00 89.44 96 GLY A N 1
ATOM 765 C CA . GLY A 1 96 ? 13.356 -4.137 -20.043 1.00 89.44 96 GLY A CA 1
ATOM 766 C C . GLY A 1 96 ? 13.518 -5.516 -20.676 1.00 89.44 96 GLY A C 1
ATOM 767 O O . GLY A 1 96 ? 14.343 -5.693 -21.565 1.00 89.44 96 GLY A O 1
ATOM 768 N N . GLN A 1 97 ? 12.716 -6.487 -20.240 1.00 88.94 97 GLN A N 1
ATOM 769 C CA . GLN A 1 97 ? 12.872 -7.901 -20.599 1.00 88.94 97 GLN A CA 1
ATOM 770 C C . GLN A 1 97 ? 12.390 -8.212 -22.022 1.00 88.94 97 GLN A C 1
ATOM 772 O O . GLN A 1 97 ? 13.045 -8.962 -22.738 1.00 88.94 97 GLN A O 1
ATOM 777 N N . VAL A 1 98 ? 11.252 -7.649 -22.447 1.00 88.38 98 VAL A N 1
ATOM 778 C CA . VAL A 1 98 ? 10.619 -7.988 -23.738 1.00 88.38 98 VAL A CA 1
ATOM 779 C C . VAL A 1 98 ? 11.012 -7.003 -24.831 1.00 88.38 98 VAL A C 1
ATOM 781 O O . VAL A 1 98 ? 11.291 -7.400 -25.960 1.00 88.38 98 VAL A O 1
ATOM 784 N N . ARG A 1 99 ? 11.030 -5.702 -24.519 1.00 84.44 99 ARG A N 1
ATOM 785 C CA . ARG A 1 99 ? 11.376 -4.658 -25.499 1.00 84.44 99 ARG A CA 1
ATOM 786 C C . ARG A 1 99 ? 12.878 -4.378 -25.574 1.00 84.44 99 ARG A C 1
ATOM 788 O O . ARG A 1 99 ? 13.283 -3.631 -26.461 1.00 84.44 99 ARG A O 1
ATOM 795 N N . GLY A 1 100 ? 13.683 -4.958 -24.679 1.00 88.00 100 GLY A N 1
ATOM 796 C CA . GLY A 1 100 ? 15.141 -4.803 -24.663 1.00 88.00 100 GLY A CA 1
ATOM 797 C C . GLY A 1 100 ? 15.600 -3.360 -24.446 1.00 88.00 100 GLY A C 1
ATOM 798 O O . GLY A 1 100 ? 16.675 -2.984 -24.908 1.00 88.00 100 GLY A O 1
ATOM 799 N N . MET A 1 101 ? 14.769 -2.520 -23.820 1.00 89.75 101 MET A N 1
ATOM 800 C CA . MET A 1 101 ? 15.069 -1.100 -23.655 1.00 89.75 101 MET A CA 1
ATOM 801 C C . MET A 1 101 ? 16.130 -0.878 -22.580 1.00 89.75 101 MET A C 1
ATOM 803 O O . MET A 1 101 ? 16.132 -1.526 -21.534 1.00 89.75 101 MET A O 1
ATOM 807 N N . ASN A 1 102 ? 17.001 0.102 -22.814 1.00 89.62 102 ASN A N 1
ATOM 808 C CA . ASN A 1 102 ? 18.017 0.484 -21.839 1.00 89.62 102 ASN A CA 1
ATOM 809 C C . ASN A 1 102 ? 17.380 1.175 -20.623 1.00 89.62 102 ASN A C 1
ATOM 811 O O . ASN A 1 102 ? 16.380 1.889 -20.750 1.00 89.62 102 ASN A O 1
ATOM 815 N N . SER A 1 103 ? 18.016 1.058 -19.453 1.00 87.06 103 SER A N 1
ATOM 816 C CA . SER A 1 103 ? 17.509 1.596 -18.179 1.00 87.06 103 SER A CA 1
ATOM 817 C C . SER A 1 103 ? 17.173 3.092 -18.230 1.00 87.06 103 SER A C 1
ATOM 819 O O . SER A 1 103 ? 16.189 3.523 -17.636 1.00 87.06 103 SER A O 1
ATOM 821 N N . SER A 1 104 ? 17.940 3.886 -18.988 1.00 89.94 104 SER A N 1
ATOM 822 C CA . SER A 1 104 ? 17.669 5.319 -19.183 1.00 89.94 104 SER A CA 1
ATOM 823 C C . SER A 1 104 ? 16.339 5.571 -19.904 1.00 89.94 104 SER A C 1
ATOM 825 O O . SER A 1 104 ? 15.568 6.437 -19.493 1.00 89.94 104 SER A O 1
ATOM 827 N N . GLN A 1 105 ? 16.017 4.787 -20.934 1.00 89.75 105 GLN A N 1
ATOM 828 C CA . GLN A 1 105 ? 14.775 4.958 -21.690 1.00 89.75 105 GLN A CA 1
ATOM 829 C C . GLN A 1 105 ? 13.556 4.538 -20.864 1.00 89.75 105 GLN A C 1
ATOM 831 O O . GLN A 1 105 ? 12.533 5.220 -20.886 1.00 89.75 105 GLN A O 1
ATOM 836 N N . ILE A 1 106 ? 13.679 3.452 -20.094 1.00 90.50 106 ILE A N 1
ATOM 837 C CA . ILE A 1 106 ? 12.636 3.014 -19.155 1.00 90.50 106 ILE A CA 1
ATOM 838 C C . ILE A 1 106 ? 12.405 4.098 -18.099 1.00 90.50 106 ILE A C 1
ATOM 840 O O . ILE A 1 106 ? 11.260 4.465 -17.845 1.00 90.50 106 ILE A O 1
ATOM 844 N N . GLY A 1 107 ? 13.482 4.668 -17.549 1.00 89.69 107 GLY A N 1
ATOM 845 C CA . GLY A 1 107 ? 13.411 5.782 -16.604 1.00 89.69 107 GLY A CA 1
ATOM 846 C C . GLY A 1 107 ? 12.662 6.990 -17.171 1.00 89.69 107 GLY A C 1
ATOM 847 O O . GLY A 1 107 ? 11.785 7.531 -16.501 1.00 89.69 107 GLY A O 1
ATOM 848 N N . HIS A 1 108 ? 12.928 7.369 -18.425 1.00 92.62 108 HIS A N 1
ATOM 849 C CA . HIS A 1 108 ? 12.191 8.446 -19.092 1.00 92.62 108 HIS A CA 1
ATOM 850 C C . HIS A 1 108 ? 10.697 8.139 -19.250 1.00 92.62 108 HIS A C 1
ATOM 852 O O . HIS A 1 108 ? 9.872 9.007 -18.970 1.00 92.62 108 HIS A O 1
ATOM 858 N N . ILE A 1 109 ? 10.330 6.918 -19.650 1.00 91.25 109 ILE A N 1
ATOM 859 C CA . ILE A 1 109 ? 8.919 6.520 -19.787 1.00 91.25 109 ILE A CA 1
ATOM 860 C C . ILE A 1 109 ? 8.212 6.550 -18.429 1.00 91.25 109 ILE A C 1
ATOM 862 O O . ILE A 1 109 ? 7.127 7.119 -18.319 1.00 91.25 109 ILE A O 1
ATOM 866 N N . MET A 1 110 ? 8.837 5.993 -17.388 1.00 91.44 110 MET A N 1
ATOM 867 C CA . MET A 1 110 ? 8.293 6.004 -16.026 1.00 91.44 110 MET A CA 1
ATOM 868 C C . MET A 1 110 ? 8.110 7.433 -15.502 1.00 91.44 110 MET A C 1
ATOM 870 O O . MET A 1 110 ? 7.086 7.739 -14.892 1.00 91.44 110 MET A O 1
ATOM 874 N N . LEU A 1 111 ? 9.061 8.330 -15.790 1.00 92.62 111 LEU A N 1
ATOM 875 C CA . LEU A 1 111 ? 8.969 9.746 -15.429 1.00 92.62 111 LEU A CA 1
ATOM 876 C C . LEU A 1 111 ? 7.767 10.404 -16.111 1.00 92.62 111 LEU A C 1
ATOM 878 O O . LEU A 1 111 ? 6.949 11.022 -15.434 1.00 92.62 111 LEU A O 1
ATOM 882 N N . VAL A 1 112 ? 7.619 10.241 -17.429 1.00 93.12 112 VAL A N 1
ATOM 883 C CA . VAL A 1 112 ? 6.482 10.803 -18.179 1.00 93.12 112 VAL A CA 1
ATOM 884 C C . VAL A 1 112 ? 5.156 10.245 -17.662 1.00 93.12 112 VAL A C 1
ATOM 886 O O . VAL A 1 112 ? 4.196 10.999 -17.495 1.00 93.12 112 VAL A O 1
ATOM 889 N N . MET A 1 113 ? 5.103 8.950 -17.351 1.00 90.94 113 MET A N 1
ATOM 890 C CA . MET A 1 113 ? 3.920 8.297 -16.793 1.00 90.94 113 MET A CA 1
ATOM 891 C C . MET A 1 113 ? 3.546 8.887 -15.423 1.00 90.94 113 MET A C 1
ATOM 893 O O . MET A 1 113 ? 2.396 9.279 -15.217 1.00 90.94 113 MET A O 1
ATOM 897 N N . GLY A 1 114 ? 4.521 9.054 -14.524 1.00 89.94 114 GLY A N 1
ATOM 898 C CA . GLY A 1 114 ? 4.320 9.686 -13.216 1.00 89.94 114 GLY A CA 1
ATOM 899 C C . GLY A 1 114 ? 3.932 11.165 -13.311 1.00 89.94 114 GLY A C 1
ATOM 900 O O . GLY A 1 114 ? 3.007 11.605 -12.630 1.00 89.94 114 GLY A O 1
ATOM 901 N N . ALA A 1 115 ? 4.572 11.928 -14.201 1.00 93.69 115 ALA A N 1
ATOM 902 C CA . ALA A 1 115 ? 4.226 13.326 -14.452 1.00 93.69 115 ALA A CA 1
ATOM 903 C C . ALA A 1 115 ? 2.788 13.458 -14.969 1.00 93.69 115 ALA A C 1
ATOM 905 O O . ALA A 1 115 ? 2.027 14.294 -14.486 1.00 93.69 115 ALA A O 1
ATOM 906 N N . THR A 1 116 ? 2.385 12.589 -15.898 1.00 91.69 116 THR A N 1
ATOM 907 C CA . THR A 1 116 ? 1.013 12.549 -16.415 1.00 91.69 116 THR A CA 1
ATOM 908 C C . THR A 1 116 ? 0.023 12.274 -15.282 1.00 91.69 116 THR A C 1
ATOM 910 O O . THR A 1 116 ? -0.922 13.038 -15.103 1.00 91.69 116 THR A O 1
ATOM 913 N N . MET A 1 117 ? 0.267 11.259 -14.446 1.00 89.69 117 MET A N 1
ATOM 914 C CA . MET A 1 117 ? -0.580 10.987 -13.275 1.00 89.69 117 MET A CA 1
ATOM 915 C C . MET A 1 117 ? -0.675 12.194 -12.333 1.00 89.69 117 MET A C 1
ATOM 917 O O . MET A 1 117 ? -1.770 12.529 -11.885 1.00 89.69 117 MET A O 1
ATOM 921 N N . PHE A 1 118 ? 0.437 12.888 -12.080 1.00 91.75 118 PHE A N 1
ATOM 922 C CA . PHE A 1 118 ? 0.464 14.090 -11.245 1.00 91.75 118 PHE A CA 1
ATOM 923 C C . PHE A 1 118 ? -0.394 15.229 -11.820 1.00 91.75 118 PHE A C 1
ATOM 925 O O . PHE A 1 118 ? -1.172 15.839 -11.089 1.00 91.75 118 PHE A O 1
ATOM 932 N N . PHE A 1 119 ? -0.315 15.485 -13.129 1.00 93.50 119 PHE A N 1
ATOM 933 C CA . PHE A 1 119 ? -1.130 16.513 -13.788 1.00 93.50 119 PHE A CA 1
ATOM 934 C C . PHE A 1 119 ? -2.618 16.152 -13.859 1.00 93.50 119 PHE A C 1
ATOM 936 O O . PHE A 1 119 ? -3.470 17.033 -13.735 1.00 93.50 119 PHE A O 1
ATOM 943 N N . PHE A 1 120 ? -2.953 14.871 -14.031 1.00 89.56 120 PHE A N 1
ATOM 944 C CA . PHE A 1 120 ? -4.344 14.413 -14.095 1.00 89.56 120 PHE A CA 1
ATOM 945 C C . PHE A 1 120 ? -4.986 14.195 -12.715 1.00 89.56 120 PHE A C 1
ATOM 947 O O . PHE A 1 120 ? -6.213 14.231 -12.615 1.00 89.56 120 PHE A O 1
ATOM 954 N N . ALA A 1 121 ? -4.207 14.045 -11.639 1.00 88.12 121 ALA A N 1
ATOM 955 C CA . ALA A 1 121 ? -4.713 13.921 -10.270 1.00 88.12 121 ALA A CA 1
ATOM 956 C C . ALA A 1 121 ? -5.687 15.048 -9.844 1.00 88.12 121 ALA A C 1
ATOM 958 O O . ALA A 1 121 ? -6.784 14.727 -9.374 1.00 88.12 121 ALA A O 1
ATOM 959 N N . PRO A 1 122 ? -5.387 16.354 -10.031 1.00 88.12 122 PRO A N 1
ATOM 960 C CA . PRO A 1 122 ? -6.329 17.425 -9.688 1.00 88.12 122 PRO A CA 1
ATOM 961 C C . PRO A 1 122 ? -7.589 17.417 -10.563 1.00 88.12 122 PRO A C 1
ATOM 963 O O . PRO A 1 122 ? -8.673 17.777 -10.093 1.00 88.12 122 PRO A O 1
ATOM 966 N N . ILE A 1 123 ? -7.476 16.971 -11.819 1.00 87.94 123 ILE A N 1
ATOM 967 C CA . ILE A 1 123 ? -8.618 16.829 -12.730 1.00 87.94 123 ILE A CA 1
ATOM 968 C C . ILE A 1 123 ? -9.541 15.724 -12.214 1.00 87.94 123 ILE A C 1
ATOM 970 O O . ILE A 1 123 ? -10.736 15.958 -12.042 1.00 87.94 123 ILE A O 1
ATOM 974 N N . ALA A 1 124 ? -8.986 14.555 -11.885 1.00 84.06 124 ALA A N 1
ATOM 975 C CA . ALA A 1 124 ? -9.734 13.445 -11.304 1.00 84.06 124 ALA A CA 1
ATOM 976 C C . ALA A 1 124 ? -10.419 13.853 -9.986 1.00 84.06 124 ALA A C 1
ATOM 978 O O . ALA A 1 124 ? -11.609 13.594 -9.807 1.00 84.06 124 ALA A O 1
ATOM 979 N N . GLY A 1 125 ? -9.713 14.576 -9.108 1.00 82.31 125 GLY A N 1
ATOM 980 C CA . GLY A 1 125 ? -10.281 15.135 -7.875 1.00 82.31 125 GLY A CA 1
ATOM 981 C C . GLY A 1 125 ? -11.463 16.073 -8.132 1.00 82.31 125 GLY A C 1
ATOM 982 O O . GLY A 1 125 ? -12.514 15.947 -7.505 1.00 82.31 125 GLY A O 1
ATOM 983 N N . SER A 1 126 ? -11.331 16.964 -9.116 1.00 84.56 126 SER A N 1
ATOM 984 C CA . SER A 1 126 ? -12.394 17.899 -9.501 1.00 84.56 126 SER A CA 1
ATOM 985 C C . SER A 1 126 ? -13.617 17.191 -10.096 1.00 84.56 126 SER A C 1
ATOM 987 O O . SER A 1 126 ? -14.751 17.607 -9.855 1.00 84.56 126 SER A O 1
ATOM 989 N N . VAL A 1 127 ? -13.411 16.114 -10.862 1.00 83.25 127 VAL A N 1
ATOM 990 C CA . VAL A 1 127 ? -14.492 15.300 -11.443 1.00 83.25 127 VAL A CA 1
ATOM 991 C C . VAL A 1 127 ? -15.239 14.531 -10.353 1.00 83.25 127 VAL A C 1
ATOM 993 O O . VAL A 1 127 ? -16.468 14.565 -10.333 1.00 83.25 127 VAL A O 1
ATOM 996 N N . MET A 1 128 ? -14.530 13.913 -9.403 1.00 81.19 128 MET A N 1
ATOM 997 C CA . MET A 1 128 ? -15.150 13.230 -8.257 1.00 81.19 128 MET A CA 1
ATOM 998 C C . MET A 1 128 ? -15.916 14.181 -7.328 1.00 81.19 128 MET A C 1
ATOM 1000 O O . MET A 1 128 ? -16.849 13.751 -6.659 1.00 81.19 128 MET A O 1
ATOM 1004 N N . ALA A 1 129 ? -15.542 15.464 -7.278 1.00 79.56 129 ALA A N 1
ATOM 1005 C CA . ALA A 1 129 ? -16.265 16.473 -6.503 1.00 79.56 129 ALA A CA 1
ATOM 1006 C C . ALA A 1 129 ? -17.564 16.941 -7.186 1.00 79.56 129 ALA A C 1
ATOM 1008 O O . ALA A 1 129 ? -18.501 17.356 -6.506 1.00 79.56 129 ALA A O 1
ATOM 1009 N N . LYS A 1 130 ? -17.626 16.898 -8.526 1.00 78.81 130 LYS A N 1
ATOM 1010 C CA . LYS A 1 130 ? -18.786 17.356 -9.316 1.00 78.81 130 LYS A CA 1
ATOM 1011 C C . LYS A 1 130 ? -19.773 16.241 -9.671 1.00 78.81 130 LYS A C 1
ATOM 1013 O O . LYS A 1 130 ? -20.953 16.522 -9.858 1.00 78.81 130 LYS A O 1
ATOM 1018 N N . PHE A 1 131 ? -19.308 14.999 -9.784 1.00 76.38 131 PHE A N 1
ATOM 1019 C CA . PHE A 1 131 ? -20.121 13.835 -10.142 1.00 76.38 131 PHE A CA 1
ATOM 1020 C C . PHE A 1 131 ? -20.191 12.833 -8.989 1.00 76.38 131 PHE A C 1
ATOM 1022 O O . PHE A 1 131 ? -19.285 12.760 -8.167 1.00 76.38 131 PHE A O 1
ATOM 1029 N N . ASP A 1 132 ? -21.252 12.020 -8.941 1.00 77.06 132 ASP A N 1
ATOM 1030 C CA . ASP A 1 132 ? -21.344 10.927 -7.965 1.00 77.06 132 ASP A CA 1
ATOM 1031 C C . ASP A 1 132 ? -20.152 9.978 -8.164 1.00 77.06 132 ASP A C 1
ATOM 1033 O O . ASP A 1 132 ? -20.030 9.337 -9.215 1.00 77.06 132 ASP A O 1
ATOM 1037 N N . ALA A 1 133 ? -19.272 9.905 -7.160 1.00 70.12 133 ALA A N 1
ATOM 1038 C CA . ALA A 1 133 ? -18.033 9.132 -7.197 1.00 70.12 133 ALA A CA 1
ATOM 1039 C C . ALA A 1 133 ? -18.268 7.675 -7.622 1.00 70.12 133 ALA A C 1
ATOM 1041 O O . ALA A 1 133 ? -17.438 7.090 -8.316 1.00 70.12 133 ALA A O 1
ATOM 1042 N N . ARG A 1 134 ? -19.440 7.108 -7.299 1.00 71.50 134 ARG A N 1
ATOM 1043 C CA . ARG A 1 134 ? -19.812 5.751 -7.723 1.00 71.50 134 ARG A CA 1
ATOM 1044 C C . ARG A 1 134 ? -19.889 5.606 -9.239 1.00 71.50 134 ARG A C 1
ATOM 1046 O O . ARG A 1 134 ? -19.431 4.600 -9.767 1.00 71.50 134 ARG A O 1
ATOM 1053 N N . LYS A 1 135 ? -20.437 6.600 -9.944 1.00 74.56 135 LYS A N 1
ATOM 1054 C CA . LYS A 1 135 ? -20.555 6.571 -11.411 1.00 74.56 135 LYS A CA 1
ATOM 1055 C C . LYS A 1 135 ? -19.191 6.731 -12.075 1.00 74.56 135 LYS A C 1
ATOM 1057 O O . LYS A 1 135 ? -18.910 6.040 -13.044 1.00 74.56 135 LYS A O 1
ATOM 1062 N N . VAL A 1 136 ? -18.340 7.592 -11.518 1.00 75.75 136 VAL A N 1
ATOM 1063 C CA . VAL A 1 136 ? -16.974 7.816 -12.016 1.00 75.75 136 VAL A CA 1
ATOM 1064 C C . VAL A 1 136 ? -16.135 6.541 -11.889 1.00 75.75 136 VAL A C 1
ATOM 1066 O O . VAL A 1 136 ? -15.507 6.128 -12.859 1.00 75.75 136 VAL A O 1
ATOM 1069 N N . ILE A 1 137 ? -16.187 5.875 -10.729 1.00 76.38 137 ILE A N 1
ATOM 1070 C CA . ILE A 1 137 ? -15.481 4.605 -10.493 1.00 76.38 137 ILE A CA 1
ATOM 1071 C C . ILE A 1 137 ? -16.011 3.497 -11.414 1.00 76.38 137 ILE A C 1
ATOM 1073 O O . ILE A 1 137 ? -15.220 2.752 -11.984 1.00 76.38 137 ILE A O 1
ATOM 1077 N N . PHE A 1 138 ? -17.332 3.399 -11.597 1.00 79.44 138 PHE A N 1
ATOM 1078 C CA . PHE A 1 138 ? -17.931 2.369 -12.451 1.00 79.44 138 PHE A CA 1
ATOM 1079 C C . PHE A 1 138 ? -17.520 2.519 -13.921 1.00 79.44 138 PHE A C 1
ATOM 1081 O O . PHE A 1 138 ? -17.188 1.530 -14.565 1.00 79.44 138 PHE A O 1
ATOM 1088 N N . ILE A 1 139 ? -17.488 3.754 -14.434 1.00 81.12 139 ILE A N 1
ATOM 1089 C CA . ILE A 1 139 ? -17.006 4.039 -15.793 1.00 81.12 139 ILE A CA 1
ATOM 1090 C C . ILE A 1 139 ? -15.518 3.688 -15.911 1.00 81.12 139 ILE A C 1
ATOM 1092 O O . ILE A 1 139 ? -15.129 3.016 -16.861 1.00 81.12 139 ILE A O 1
ATOM 1096 N N . GLY A 1 140 ? -14.701 4.090 -14.931 1.00 75.38 140 GLY A N 1
ATOM 1097 C CA . GLY A 1 140 ? -13.261 3.825 -14.938 1.00 75.38 140 GLY A CA 1
ATOM 1098 C C . GLY A 1 140 ? -12.897 2.339 -14.902 1.00 75.38 140 GLY A C 1
ATOM 1099 O O . GLY A 1 140 ? -11.937 1.950 -15.546 1.00 75.38 140 GLY A O 1
ATOM 1100 N N . LEU A 1 141 ? -13.668 1.510 -14.192 1.00 74.62 141 LEU A N 1
ATOM 1101 C CA . LEU A 1 141 ? -13.470 0.053 -14.147 1.00 74.62 141 LEU A CA 1
ATOM 1102 C C . LEU A 1 141 ? -14.026 -0.690 -15.368 1.00 74.62 141 LEU A C 1
ATOM 1104 O O . LEU A 1 141 ? -13.689 -1.852 -15.571 1.00 74.62 141 LEU A O 1
ATOM 1108 N N . SER A 1 142 ? -14.923 -0.065 -16.134 1.00 78.56 142 SER A N 1
ATOM 1109 C CA . SER A 1 142 ? -15.524 -0.679 -17.326 1.00 78.56 142 SER A CA 1
ATOM 1110 C C . SER A 1 142 ? -14.668 -0.561 -18.592 1.00 78.56 142 SER A C 1
ATOM 1112 O O . SER A 1 142 ? -14.992 -1.202 -19.591 1.00 78.56 142 SER A O 1
ATOM 1114 N N . ILE A 1 143 ? -13.622 0.268 -18.550 1.00 70.50 143 ILE A N 1
ATOM 1115 C CA . ILE A 1 143 ? -12.653 0.521 -19.629 1.00 70.50 143 ILE A CA 1
ATOM 1116 C C . ILE A 1 143 ? -11.406 -0.323 -19.379 1.00 70.50 143 ILE A C 1
ATOM 1118 O O . ILE A 1 143 ? -10.906 -0.906 -20.366 1.00 70.50 143 ILE A O 1
#

Secondary structure (DSSP, 8-state):
--HHHHHHHHHHHHHHHHHHHHTTTTTGGGSHHHHHHHHHHHHHHHHHHHHHHH-SS-SS-GGGGGSHHHHHHHHHHHHHHHHHHHHHHHHHHHHHHTT---HHHHHHHHHHHHHHHHHHHHHHHHHHHHS-HHHHHHHHHH-

Sequence (143 aa):
IDWLGLASMALFLGCLQFILDEGPRNDWLTDHAILIAFIIGVVSAVIFFYRCFTNPNPIINLRIFYNRNFSISSVMTFVLGIALYGMVYIVPVFLGQVRGMNSSQIGHIMLVMGATMFFFAPIAGSVMAKFDARKVIFIGLSI

pLDDT: mean 85.59, std 6.53, range [63.19, 93.69]

InterPro domains:
  IPR036259 MFS transporter superfamily [G3DSA:1.20.1250.20] (63-143)
  IPR036259 MFS transporter superfamily [SSF103473] (32-142)

Radius of gyration: 20.09 Å; chains: 1; bounding box: 41×38×49 Å